Protein AF-A0A2L2ZD23-F1 (afdb_monomer_lite)

pLDDT: mean 90.18, std 5.25, range [62.0, 96.38]

Foldseek 3Di:
DDDDDPPPPVVVVVVVVVVVVDDDADPPPSDDDDDDDDDAAQDQPCVPDVDPVRHDHD

InterPro domains:
  IPR011614 Catalase core domain [PF00199] (1-57)
  IPR018028 Catalase, mono-functional, haem-containing [PS51402] (1-58)
  IPR018028 Catalase, mono-functional, haem-containing [PTHR11465] (1-57)
  IPR020835 Catalase superfamily [SSF56634] (1-56)

Structure (mmCIF, N/CA/C/O backbone):
data_AF-A0A2L2ZD23-F1
#
_entry.id   AF-A0A2L2ZD23-F1
#
loop_
_atom_site.group_PDB
_atom_site.id
_atom_site.type_symbol
_atom_site.label_atom_id
_atom_site.label_alt_id
_atom_site.label_comp_id
_atom_site.label_asym_id
_atom_site.label_entity_id
_atom_site.label_seq_id
_atom_site.pdbx_PDB_ins_code
_atom_site.Cartn_x
_atom_site.Cartn_y
_atom_site.Cartn_z
_atom_site.occupancy
_atom_site.B_iso_or_equiv
_atom_site.auth_seq_id
_atom_site.auth_comp_id
_atom_site.auth_asym_id
_atom_site.auth_atom_id
_atom_site.pdbx_PDB_model_num
ATOM 1 N N . ARG A 1 1 ? 22.377 -8.157 -40.516 1.00 62.00 1 ARG A N 1
ATOM 2 C CA . ARG A 1 1 ? 22.314 -7.540 -39.170 1.00 62.00 1 ARG A CA 1
ATOM 3 C C . ARG A 1 1 ? 22.800 -6.105 -39.330 1.00 62.00 1 ARG A C 1
ATOM 5 O O . ARG A 1 1 ? 23.996 -5.922 -39.495 1.00 62.00 1 ARG A O 1
ATOM 12 N N . GLY A 1 2 ? 21.877 -5.153 -39.474 1.00 86.38 2 GLY A N 1
ATOM 13 C CA . GLY A 1 2 ? 22.194 -3.733 -39.686 1.00 86.38 2 GLY A CA 1
ATOM 14 C C . GLY A 1 2 ? 22.176 -2.942 -38.372 1.00 86.38 2 GLY A C 1
ATOM 15 O O . GLY A 1 2 ? 21.698 -3.480 -37.372 1.00 86.38 2 GLY A O 1
ATOM 16 N N . PRO A 1 3 ? 22.713 -1.711 -38.360 1.00 88.56 3 PRO A N 1
ATOM 17 C CA . PRO A 1 3 ? 22.713 -0.850 -37.181 1.00 88.56 3 PRO A CA 1
ATOM 18 C C . PRO A 1 3 ? 21.303 -0.338 -36.860 1.00 88.56 3 PRO A C 1
ATOM 20 O O . PRO A 1 3 ? 20.468 -0.187 -37.752 1.00 88.56 3 PRO A O 1
ATOM 23 N N . LEU A 1 4 ? 21.061 -0.055 -35.581 1.00 87.38 4 LEU A N 1
ATOM 24 C CA . LEU A 1 4 ? 19.840 0.601 -35.119 1.00 87.38 4 LEU A CA 1
ATOM 25 C C . LEU A 1 4 ? 19.917 2.097 -35.455 1.00 87.38 4 LEU A C 1
ATOM 27 O O . LEU A 1 4 ? 20.990 2.699 -35.372 1.00 87.38 4 LEU A O 1
ATOM 31 N N . LEU A 1 5 ? 18.796 2.679 -35.878 1.00 90.88 5 LEU A N 1
ATOM 32 C CA . LEU A 1 5 ? 18.725 4.068 -36.319 1.00 90.88 5 LEU A CA 1
ATOM 33 C C . LEU A 1 5 ? 18.114 4.953 -35.234 1.00 90.88 5 LEU A C 1
ATOM 35 O O . LEU A 1 5 ? 17.098 4.603 -34.646 1.00 90.88 5 LEU A O 1
ATOM 39 N N . LEU A 1 6 ? 18.684 6.142 -35.026 1.00 88.38 6 LEU A N 1
ATOM 40 C CA . LEU A 1 6 ? 18.158 7.117 -34.062 1.00 88.38 6 LEU A CA 1
ATOM 41 C C . LEU A 1 6 ? 16.786 7.686 -34.476 1.00 88.38 6 LEU A C 1
ATOM 43 O O . LEU A 1 6 ? 16.096 8.283 -33.663 1.00 88.38 6 LEU A O 1
ATOM 47 N N . GLN A 1 7 ? 16.373 7.510 -35.736 1.00 90.56 7 GLN A N 1
ATOM 48 C CA . GLN A 1 7 ? 15.038 7.915 -36.192 1.00 90.56 7 GLN A CA 1
ATOM 49 C C . GLN A 1 7 ? 13.917 6.997 -35.685 1.00 90.56 7 GLN A C 1
ATOM 51 O O . GLN A 1 7 ? 12.743 7.315 -35.871 1.00 90.56 7 GLN A O 1
ATOM 56 N N . ASP A 1 8 ? 14.261 5.863 -35.075 1.00 90.38 8 ASP A N 1
ATOM 57 C CA . ASP A 1 8 ? 13.282 4.949 -34.503 1.00 90.38 8 ASP A CA 1
ATOM 58 C C . ASP A 1 8 ? 12.731 5.512 -33.182 1.00 90.38 8 ASP A C 1
ATOM 60 O O . ASP A 1 8 ? 13.203 5.203 -32.086 1.00 90.38 8 ASP A O 1
ATOM 64 N N . ALA A 1 9 ? 11.735 6.392 -33.305 1.00 90.31 9 ALA A N 1
ATOM 65 C CA . ALA A 1 9 ? 11.075 7.029 -32.172 1.00 90.31 9 ALA A CA 1
ATOM 66 C C . ALA A 1 9 ? 10.394 6.006 -31.248 1.00 90.31 9 ALA A C 1
ATOM 68 O O . ALA A 1 9 ? 10.454 6.154 -30.032 1.00 90.31 9 ALA A O 1
ATOM 69 N N . GLY A 1 10 ? 9.824 4.931 -31.806 1.00 92.38 10 GLY A N 1
ATOM 70 C CA . GLY A 1 10 ? 9.167 3.889 -31.016 1.00 92.38 10 GLY A CA 1
ATOM 71 C C . GLY A 1 10 ? 10.155 3.131 -30.129 1.00 92.38 10 GLY A C 1
ATOM 72 O O . GLY A 1 10 ? 9.883 2.900 -28.952 1.00 92.38 10 GLY A O 1
ATOM 73 N N . TYR A 1 11 ? 11.334 2.794 -30.659 1.00 92.50 11 TYR A N 1
ATOM 74 C CA . TYR A 1 11 ? 12.398 2.191 -29.856 1.00 92.50 11 TYR A CA 1
ATOM 75 C C . TYR A 1 11 ? 12.882 3.133 -28.745 1.00 92.50 11 TYR A C 1
ATOM 77 O O . TYR A 1 11 ? 13.020 2.716 -27.593 1.00 92.50 11 TYR A O 1
ATOM 85 N N . LEU A 1 12 ? 13.114 4.408 -29.073 1.00 94.00 12 LEU A N 1
ATOM 86 C CA . LEU A 1 12 ? 13.586 5.400 -28.106 1.00 94.00 12 LEU A CA 1
ATOM 87 C C . LEU A 1 12 ? 12.582 5.643 -26.973 1.00 94.00 12 LEU A C 1
ATOM 89 O O . LEU A 1 12 ? 12.996 5.761 -25.824 1.00 94.00 12 LEU A O 1
ATOM 93 N N . GLU A 1 13 ? 11.282 5.665 -27.266 1.00 93.19 13 GLU A N 1
ATOM 94 C CA . GLU A 1 13 ? 10.227 5.824 -26.259 1.00 93.19 13 GLU A CA 1
ATOM 95 C C . GLU A 1 13 ? 10.188 4.657 -25.266 1.00 93.19 13 GLU A C 1
ATOM 97 O O . GLU A 1 13 ? 10.113 4.872 -24.055 1.00 93.19 13 GLU A O 1
ATOM 102 N N . VAL A 1 14 ? 10.292 3.418 -25.755 1.00 94.00 14 VAL A N 1
ATOM 103 C CA . VAL A 1 14 ? 10.301 2.228 -24.890 1.00 94.00 14 VAL A CA 1
ATOM 104 C C . VAL A 1 14 ? 11.540 2.211 -23.996 1.00 94.00 14 VAL A C 1
ATOM 106 O O . VAL A 1 14 ? 11.427 1.911 -22.807 1.00 94.00 14 VAL A O 1
ATOM 109 N N . MET A 1 15 ? 12.711 2.563 -24.537 1.00 94.44 15 MET A N 1
ATOM 110 C CA . MET A 1 15 ? 13.946 2.654 -23.749 1.00 94.44 15 MET A CA 1
ATOM 111 C C . MET A 1 15 ? 13.874 3.778 -22.710 1.00 94.44 15 MET A C 1
ATOM 113 O O . MET A 1 15 ? 14.164 3.544 -21.541 1.00 94.44 15 MET A O 1
ATOM 117 N N . ALA A 1 16 ? 13.389 4.961 -23.095 1.00 93.56 16 ALA A N 1
ATOM 118 C CA . ALA A 1 16 ? 13.237 6.088 -22.177 1.00 93.56 16 ALA A CA 1
ATOM 119 C C . ALA A 1 16 ? 12.252 5.785 -21.032 1.00 93.56 16 ALA A C 1
ATOM 121 O O . ALA A 1 16 ? 12.487 6.179 -19.885 1.00 93.56 16 ALA A O 1
ATOM 122 N N . HIS A 1 17 ? 11.161 5.065 -21.320 1.00 93.88 17 HIS A N 1
ATOM 123 C CA . HIS A 1 17 ? 10.229 4.619 -20.287 1.00 93.88 17 HIS A CA 1
ATO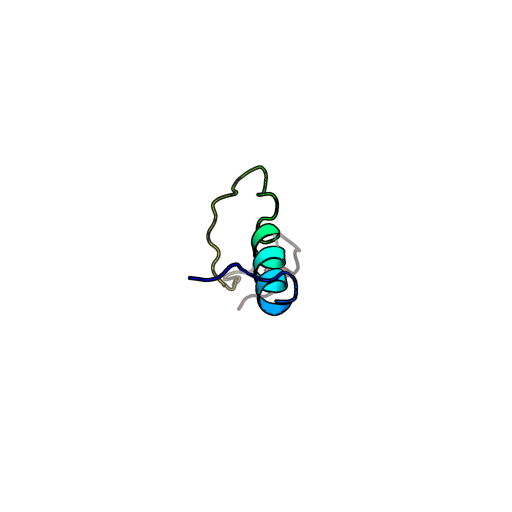M 124 C C . HIS A 1 17 ? 10.881 3.597 -19.354 1.00 93.88 17 HIS A C 1
ATOM 126 O O . HIS A 1 17 ? 10.782 3.754 -18.139 1.00 93.88 17 HIS A O 1
ATOM 132 N N . PHE A 1 18 ? 11.578 2.597 -19.906 1.00 93.75 18 PHE A N 1
ATOM 133 C CA . PHE A 1 18 ? 12.275 1.560 -19.141 1.00 93.75 18 PHE A CA 1
ATOM 134 C C . PHE A 1 18 ? 13.290 2.144 -18.150 1.00 93.75 18 PHE A C 1
ATOM 136 O O . PHE A 1 18 ? 13.273 1.783 -16.971 1.00 93.75 18 PHE A O 1
ATOM 143 N N . ASP A 1 19 ? 14.105 3.101 -18.600 1.00 93.81 19 ASP A N 1
ATOM 144 C CA . ASP A 1 19 ? 15.103 3.781 -17.765 1.00 93.81 19 ASP A CA 1
ATOM 145 C C . ASP A 1 19 ? 14.468 4.515 -16.568 1.00 93.81 19 ASP A C 1
ATOM 147 O O . ASP A 1 19 ? 15.113 4.717 -15.538 1.00 93.81 19 ASP A O 1
ATOM 151 N N . SER A 1 20 ? 13.180 4.861 -16.675 1.00 92.88 20 SER A N 1
ATOM 152 C CA . SER A 1 20 ? 12.426 5.638 -15.685 1.00 92.88 20 SER A CA 1
ATOM 153 C C . SER A 1 20 ? 11.461 4.807 -14.825 1.00 92.88 20 SER A C 1
ATOM 155 O O . SER A 1 20 ? 10.691 5.374 -14.052 1.00 92.88 20 SER A O 1
ATOM 157 N N . VAL A 1 21 ? 11.472 3.471 -14.920 1.00 91.69 21 VAL A N 1
ATOM 158 C CA . VAL A 1 21 ? 10.508 2.605 -14.201 1.00 91.69 21 VAL A CA 1
ATOM 159 C C . VAL A 1 21 ? 10.744 2.587 -12.688 1.00 91.69 21 VAL A C 1
ATOM 161 O O . VAL A 1 21 ? 9.811 2.377 -11.908 1.00 91.69 21 VAL A O 1
ATOM 164 N N . ARG A 1 22 ? 11.989 2.776 -12.241 1.00 91.19 22 ARG A N 1
ATOM 165 C CA . ARG A 1 22 ? 12.334 2.631 -10.826 1.00 91.19 22 ARG A CA 1
ATOM 166 C C . ARG A 1 22 ? 12.172 3.948 -10.074 1.00 91.19 22 ARG A C 1
ATOM 168 O O . ARG A 1 22 ? 12.900 4.908 -10.298 1.00 91.19 22 ARG A O 1
ATOM 175 N N . ILE A 1 23 ? 11.268 3.940 -9.106 1.00 89.62 23 ILE A N 1
ATOM 176 C CA . ILE A 1 23 ? 11.078 5.003 -8.114 1.00 89.62 23 ILE A CA 1
ATOM 177 C C . ILE A 1 23 ? 11.807 4.568 -6.828 1.00 89.62 23 ILE A C 1
ATOM 179 O O . ILE A 1 23 ? 11.913 3.361 -6.580 1.00 89.62 23 ILE A O 1
ATOM 183 N N . PRO A 1 24 ? 12.362 5.493 -6.019 1.00 91.88 24 PRO A N 1
ATOM 184 C CA . PRO A 1 24 ? 12.976 5.138 -4.743 1.00 91.88 24 PRO A CA 1
ATOM 185 C C . PRO A 1 24 ? 12.035 4.303 -3.867 1.00 91.88 24 PRO A C 1
ATOM 187 O O . PRO A 1 24 ? 10.849 4.601 -3.729 1.00 91.88 24 PRO A O 1
ATOM 190 N N . GLU A 1 25 ? 12.591 3.259 -3.259 1.00 90.56 25 GLU A N 1
ATOM 191 C CA . GLU A 1 25 ? 11.880 2.417 -2.301 1.00 90.56 25 GLU A CA 1
ATOM 192 C C . GLU A 1 25 ? 11.679 3.157 -0.968 1.00 90.56 25 GLU A C 1
ATOM 194 O O . GLU A 1 25 ? 12.481 4.012 -0.582 1.00 90.56 25 GLU A O 1
ATOM 199 N N . ILE A 1 26 ? 10.615 2.808 -0.236 1.00 91.31 26 ILE A N 1
ATOM 200 C CA . ILE A 1 26 ? 10.405 3.308 1.129 1.00 91.31 26 ILE A CA 1
ATOM 201 C C . ILE A 1 26 ? 11.537 2.831 2.055 1.00 91.31 26 ILE A C 1
ATOM 203 O O . ILE A 1 26 ? 12.010 1.704 1.941 1.00 91.31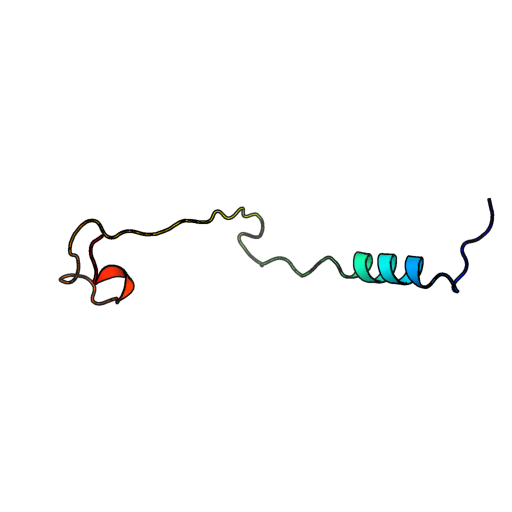 26 ILE A O 1
ATOM 207 N N . VAL A 1 27 ? 11.968 3.682 2.993 1.00 89.25 27 VAL A N 1
ATOM 208 C CA . VAL A 1 27 ? 13.158 3.427 3.837 1.00 89.25 27 VAL A CA 1
ATOM 209 C C . VAL A 1 27 ? 13.011 2.173 4.708 1.00 89.25 27 VAL A C 1
ATOM 211 O O . VAL A 1 27 ?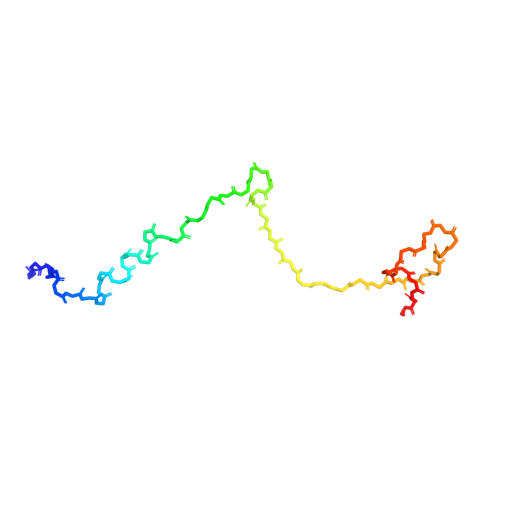 13.990 1.484 4.986 1.00 89.25 27 VAL A O 1
ATOM 214 N N . VAL A 1 28 ? 11.788 1.860 5.138 1.00 90.69 28 VAL A N 1
ATOM 215 C CA . VAL A 1 28 ? 11.465 0.698 5.978 1.00 90.69 28 VAL A CA 1
ATOM 216 C C . VAL A 1 28 ? 10.257 -0.041 5.411 1.00 90.69 28 VAL A C 1
ATOM 218 O O . VAL A 1 28 ? 9.394 0.579 4.802 1.00 90.69 28 VAL A O 1
ATOM 221 N N . HIS A 1 29 ? 10.176 -1.357 5.635 1.00 91.44 29 HIS A N 1
ATOM 222 C CA . HIS A 1 29 ? 9.097 -2.224 5.127 1.00 91.44 29 HIS A CA 1
ATOM 223 C C . HIS A 1 29 ? 8.926 -2.203 3.592 1.00 91.44 29 HIS A C 1
ATOM 225 O O . HIS A 1 29 ? 7.828 -2.432 3.093 1.00 91.44 29 HIS A O 1
ATOM 231 N N . SER A 1 30 ? 10.005 -1.980 2.827 1.00 87.62 30 SER A N 1
ATOM 232 C CA . SER A 1 30 ? 9.961 -1.875 1.354 1.00 87.62 30 SER A CA 1
ATOM 233 C C . SER A 1 30 ? 9.480 -3.132 0.629 1.00 87.62 30 SER A C 1
ATOM 235 O O . SER A 1 30 ? 9.071 -3.067 -0.527 1.00 87.62 30 SER A O 1
ATOM 237 N N . LYS A 1 31 ? 9.490 -4.277 1.317 1.00 89.12 31 LYS A N 1
ATOM 238 C CA . LYS A 1 31 ? 8.983 -5.553 0.815 1.00 89.12 31 LYS A CA 1
ATOM 239 C C . L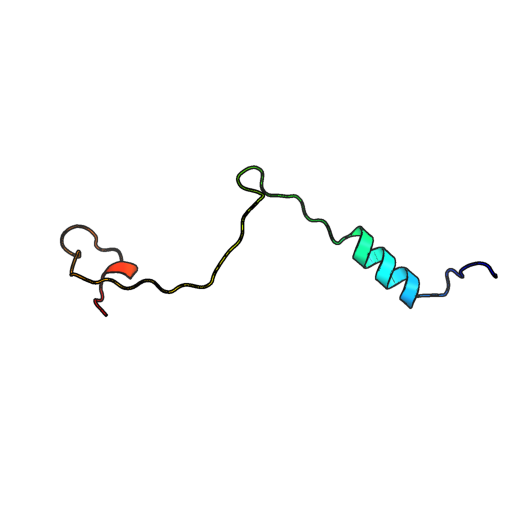YS A 1 31 ? 7.645 -5.860 1.469 1.00 89.12 31 LYS A C 1
ATOM 241 O O . LYS A 1 31 ? 7.600 -6.404 2.570 1.00 89.12 31 LYS A O 1
ATOM 246 N N . VAL A 1 32 ? 6.566 -5.520 0.777 1.00 90.94 32 VAL A N 1
ATOM 247 C CA . VAL A 1 32 ? 5.195 -5.736 1.243 1.00 90.94 32 VAL A CA 1
ATOM 248 C C . VAL A 1 32 ? 4.313 -6.219 0.094 1.00 90.94 32 VAL A C 1
ATOM 250 O O . VAL A 1 32 ? 4.575 -5.934 -1.073 1.00 90.94 32 VAL A O 1
ATOM 253 N N . SER A 1 33 ? 3.265 -6.962 0.433 1.00 92.12 33 SER A N 1
ATOM 254 C CA . SER A 1 33 ? 2.159 -7.299 -0.461 1.00 92.12 33 SER A CA 1
ATOM 255 C C . SER A 1 33 ? 0.863 -6.802 0.179 1.00 92.12 33 SER A C 1
ATOM 257 O O . SER A 1 33 ? 0.723 -6.862 1.401 1.00 92.12 33 SER A O 1
ATOM 259 N N . GLY A 1 34 ? -0.052 -6.264 -0.626 1.00 92.81 34 GLY A N 1
ATOM 260 C CA . GLY A 1 34 ? -1.326 -5.714 -0.165 1.00 92.81 34 GLY A CA 1
ATOM 261 C C . GLY A 1 34 ? -2.514 -6.532 -0.664 1.00 92.81 34 GLY A C 1
ATOM 262 O O . GLY A 1 34 ? -2.462 -7.108 -1.749 1.00 92.81 34 GLY A O 1
ATOM 263 N N . ALA A 1 35 ? -3.595 -6.547 0.115 1.00 96.38 35 ALA A N 1
ATOM 264 C CA . ALA A 1 35 ? -4.879 -7.128 -0.263 1.00 96.38 35 ALA A CA 1
ATOM 265 C C . ALA A 1 35 ? -6.011 -6.132 0.018 1.00 96.38 35 ALA A C 1
ATOM 267 O O . ALA A 1 35 ? -5.926 -5.332 0.952 1.00 96.38 35 ALA A O 1
ATOM 268 N N . PHE A 1 36 ? -7.073 -6.191 -0.787 1.00 96.00 36 PHE A N 1
ATOM 269 C CA . PHE A 1 36 ? -8.285 -5.413 -0.541 1.00 96.00 36 PHE A CA 1
ATOM 270 C C . PHE A 1 36 ? -9.137 -6.097 0.525 1.00 96.00 36 PHE A C 1
ATOM 272 O O . PHE A 1 36 ? -9.459 -7.277 0.399 1.00 96.00 36 PHE A O 1
ATOM 279 N N . CYS A 1 37 ? -9.527 -5.337 1.546 1.00 94.75 37 CYS A N 1
ATOM 280 C CA . CYS A 1 37 ? -10.332 -5.812 2.666 1.00 94.75 37 CYS A CA 1
ATOM 281 C C . CYS A 1 37 ? -11.363 -4.753 3.070 1.00 94.75 37 CYS A C 1
ATOM 283 O O . CYS A 1 37 ? -11.210 -3.570 2.763 1.00 94.75 37 CYS A O 1
ATOM 285 N N . TYR A 1 38 ? -12.383 -5.184 3.810 1.00 94.00 38 TYR A N 1
ATOM 286 C CA . TYR A 1 38 ? -13.326 -4.306 4.496 1.00 94.00 38 TYR A CA 1
ATOM 287 C C . TYR A 1 38 ? -13.275 -4.573 6.004 1.00 94.00 38 TYR A C 1
ATOM 289 O O . TYR A 1 38 ? -12.908 -5.662 6.446 1.00 94.00 38 TYR A O 1
ATOM 297 N N . PHE A 1 39 ? -13.605 -3.554 6.790 1.00 92.69 39 PHE A N 1
ATOM 298 C CA . PHE A 1 39 ? -13.629 -3.617 8.247 1.00 92.69 39 PHE A CA 1
ATOM 299 C C . PHE A 1 39 ? -15.077 -3.516 8.734 1.00 92.69 39 PHE A C 1
ATOM 301 O O . PHE A 1 39 ? -15.825 -2.677 8.237 1.00 92.69 39 PHE A O 1
ATOM 308 N N . VAL A 1 40 ? -15.455 -4.363 9.696 1.00 90.88 40 VAL A N 1
ATOM 309 C CA . VAL A 1 40 ? -16.790 -4.391 10.310 1.00 90.88 40 VAL A CA 1
ATOM 310 C C . VAL A 1 40 ? -16.659 -4.339 11.825 1.00 90.88 40 VAL A C 1
ATOM 312 O O . VAL A 1 40 ? -15.871 -5.078 12.419 1.00 90.88 40 VAL A O 1
ATOM 315 N N . VAL A 1 41 ? -17.462 -3.477 12.442 1.00 92.62 41 VAL A N 1
ATOM 316 C CA . VAL A 1 41 ? -17.613 -3.391 13.893 1.00 92.62 41 VAL A CA 1
ATOM 317 C C . VAL A 1 41 ? -18.665 -4.405 14.321 1.00 92.62 41 VAL A C 1
ATOM 319 O O . VAL A 1 41 ? -19.790 -4.364 13.839 1.00 92.62 41 VAL A O 1
ATOM 322 N N . THR A 1 42 ? -18.303 -5.307 15.230 1.00 91.69 42 THR A N 1
ATOM 323 C CA . THR A 1 42 ? -19.208 -6.374 15.693 1.00 91.69 42 THR A CA 1
ATOM 324 C C . THR A 1 42 ? -20.031 -5.975 16.916 1.00 91.69 42 THR A C 1
ATOM 326 O O . THR A 1 42 ? -21.092 -6.541 17.149 1.00 91.69 42 THR A O 1
ATOM 329 N N . HIS A 1 43 ? -19.538 -5.029 17.719 1.00 89.62 43 HIS A N 1
ATOM 330 C CA . HIS A 1 43 ? -20.142 -4.617 18.986 1.00 89.62 43 HIS A CA 1
ATOM 331 C C . HIS A 1 43 ? -19.959 -3.114 19.193 1.00 89.62 43 HIS A C 1
ATOM 333 O O . HIS A 1 43 ? -18.945 -2.555 18.775 1.00 89.62 43 HIS A O 1
ATOM 339 N N . ASP A 1 44 ? -20.908 -2.477 19.881 1.00 89.62 44 ASP A N 1
ATOM 340 C CA . ASP A 1 44 ? -20.810 -1.057 20.215 1.00 89.62 44 ASP A CA 1
ATOM 341 C C . ASP A 1 44 ? -19.619 -0.796 21.153 1.00 89.62 44 ASP A C 1
ATOM 343 O O . ASP A 1 44 ? -19.549 -1.334 22.260 1.00 89.62 44 ASP A O 1
ATOM 347 N N . ILE A 1 45 ? -18.688 0.052 20.715 1.00 90.62 45 ILE A N 1
ATOM 348 C CA . ILE A 1 45 ? -17.529 0.495 21.502 1.00 90.62 45 ILE A CA 1
ATOM 349 C C . ILE A 1 45 ? -17.506 2.012 21.715 1.00 90.62 45 ILE A C 1
ATOM 351 O O . ILE A 1 45 ? -16.483 2.565 22.131 1.00 90.62 45 ILE A O 1
ATOM 355 N N . THR A 1 46 ? -18.624 2.700 21.465 1.00 89.12 46 THR A N 1
ATOM 356 C CA . THR A 1 46 ? -18.745 4.164 21.592 1.00 89.12 46 THR A CA 1
ATOM 357 C C . THR A 1 46 ? -18.396 4.686 22.988 1.00 89.12 46 THR A C 1
ATOM 359 O O . THR A 1 46 ? -17.962 5.833 23.129 1.00 89.12 46 THR A O 1
ATOM 362 N N . ILE A 1 47 ? -18.497 3.834 24.015 1.00 91.25 47 ILE A N 1
ATOM 363 C CA . ILE A 1 47 ? -18.067 4.135 25.388 1.00 91.25 47 ILE A CA 1
ATOM 364 C C . ILE A 1 47 ? -16.552 4.358 25.517 1.00 91.25 47 ILE A C 1
ATOM 366 O O . ILE A 1 47 ? -16.119 5.116 26.382 1.00 91.25 47 ILE A O 1
ATOM 370 N N . PHE A 1 48 ? -15.747 3.727 24.658 1.00 90.81 48 PHE A N 1
ATOM 371 C CA . PHE A 1 48 ? -14.285 3.810 24.687 1.00 90.81 48 PHE A CA 1
ATOM 372 C C . PHE A 1 48 ? -13.741 4.735 23.602 1.00 90.81 48 PHE A C 1
ATOM 374 O O . PHE A 1 48 ? -12.734 5.411 23.812 1.00 90.81 48 PHE A O 1
ATOM 381 N N . CYS A 1 49 ? -14.387 4.772 22.434 1.00 88.94 49 CYS A N 1
ATOM 382 C CA . CYS A 1 49 ? -13.897 5.525 21.290 1.00 88.94 49 CYS A CA 1
ATOM 383 C C . CYS A 1 49 ? -15.033 6.214 20.531 1.00 88.94 49 CYS A C 1
ATOM 385 O O . CYS A 1 49 ? -15.988 5.578 20.103 1.00 88.94 49 CYS A O 1
ATOM 387 N N . LYS A 1 50 ? -14.882 7.522 20.292 1.00 90.62 50 LYS A N 1
ATOM 388 C CA . LYS A 1 50 ? -15.830 8.340 19.514 1.00 90.62 50 LYS A CA 1
ATOM 389 C C . LYS A 1 50 ? -15.459 8.459 18.029 1.00 90.62 50 LYS A C 1
ATOM 391 O O . LYS A 1 50 ? -16.002 9.312 17.329 1.00 90.62 50 LYS A O 1
ATOM 396 N N . ALA A 1 51 ? -14.488 7.682 17.546 1.00 93.25 51 ALA A N 1
ATOM 397 C CA . ALA A 1 51 ? -14.074 7.758 16.149 1.00 93.25 51 ALA A CA 1
ATOM 398 C C . ALA A 1 51 ? -15.194 7.254 15.229 1.00 93.25 51 ALA A C 1
ATOM 400 O O . ALA A 1 51 ? -15.771 6.194 15.457 1.00 93.25 51 ALA A O 1
ATOM 401 N N . LYS A 1 52 ? -15.464 8.000 14.153 1.00 90.06 52 LYS A N 1
ATOM 402 C CA . LYS A 1 52 ? -16.573 7.728 13.224 1.00 90.06 52 LYS A CA 1
ATOM 403 C C . LYS A 1 52 ? -16.488 6.355 12.546 1.00 90.06 52 LYS A C 1
ATOM 405 O O . LYS A 1 52 ? -17.513 5.770 12.239 1.00 90.06 52 LYS A O 1
ATOM 410 N N . ILE A 1 53 ? -15.285 5.815 12.337 1.00 90.06 53 ILE A N 1
ATOM 411 C CA . ILE A 1 53 ? -15.114 4.468 11.764 1.00 90.06 53 ILE A CA 1
ATOM 412 C C . ILE A 1 53 ? -15.674 3.357 12.673 1.00 90.06 53 ILE A C 1
ATOM 414 O O . ILE A 1 53 ? -15.923 2.255 12.200 1.00 90.06 53 ILE A O 1
ATOM 418 N N . PHE A 1 54 ? -15.892 3.647 13.960 1.00 90.38 54 PHE A N 1
ATOM 419 C CA . PHE A 1 54 ? -16.414 2.700 14.944 1.00 90.38 54 PHE A CA 1
ATOM 420 C C . PHE A 1 54 ? -17.862 2.981 15.379 1.00 90.38 54 PHE A C 1
ATOM 422 O O . PHE A 1 54 ? -18.352 2.316 16.286 1.00 90.38 54 PHE A O 1
ATOM 429 N N . SER A 1 55 ? -18.539 3.981 14.800 1.00 86.25 55 SER A N 1
ATOM 430 C CA . SER A 1 55 ? -19.846 4.442 15.299 1.00 86.25 55 SER A CA 1
ATOM 431 C C . SER A 1 55 ? -21.032 3.586 14.866 1.00 86.25 55 SER A C 1
ATOM 433 O O . SER A 1 55 ? -22.122 3.755 15.402 1.00 86.25 55 SER A O 1
ATOM 435 N N . GLU A 1 56 ? -20.849 2.733 13.865 1.00 83.69 56 GLU A N 1
ATOM 436 C CA . GLU A 1 56 ? -21.917 1.933 13.275 1.00 83.69 56 GLU A CA 1
ATOM 437 C C . GLU A 1 56 ? -21.544 0.455 13.333 1.00 83.69 56 GLU A C 1
ATOM 439 O O . GLU A 1 56 ? -20.414 0.079 13.019 1.00 83.69 56 GLU A O 1
ATOM 444 N N . ILE A 1 57 ? -22.506 -0.358 13.764 1.00 82.75 57 ILE A N 1
ATOM 445 C CA . ILE A 1 57 ? -22.417 -1.817 13.807 1.00 82.75 57 ILE A CA 1
ATOM 446 C C . ILE A 1 57 ? -23.055 -2.334 12.521 1.00 82.75 57 ILE A C 1
ATOM 448 O O . ILE A 1 57 ? -24.152 -1.885 12.180 1.00 82.75 57 ILE A O 1
ATOM 452 N N . ALA A 1 58 ? -22.381 -3.257 11.831 1.00 70.94 58 ALA A N 1
ATOM 453 C CA . ALA A 1 58 ? -22.918 -3.918 10.639 1.00 70.94 58 ALA A CA 1
ATOM 454 C C . ALA A 1 58 ? -23.272 -5.382 10.914 1.00 70.94 58 ALA A C 1
ATOM 456 O O . ALA A 1 58 ? -22.607 -6.000 11.779 1.00 70.94 58 ALA A O 1
#

Radius of gyration: 25.43 Å; chains: 1; bounding box: 46×16×65 Å

Organism: Parasteatoda tepidariorum (NCBI:txid114398)

Secondary structure (DSSP, 8-state):
-PPPPTT-HHHHHHHHHHHT-PPPPPSS--S-----------S--TTT---GGGS---

Sequence (58 aa):
RGPLLLQDAGYLEVMAHFDSVRIPEIVVHSKVSGAFCYFVVTHDITIFCKAKIFSEIA

=== Feature glossary ===
Reading guide. The protein is described through the following features:

Foldseek 3Di. A 3Di character summarizes, for each residue, the relative orientation of the Cα frame of its nearest spatial neighbor. Because it encodes fold topology rather than chemi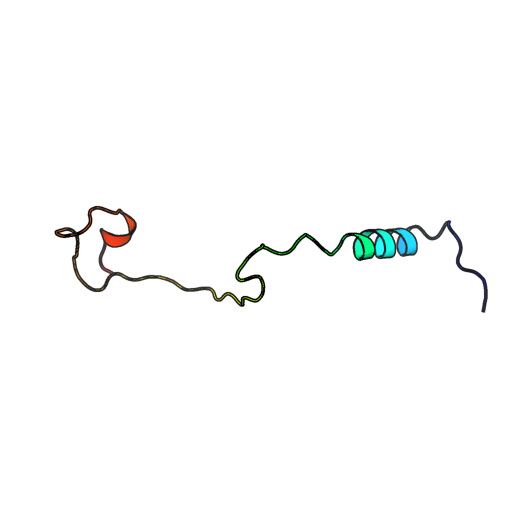stry, 3Di alignments detect remote structural similarity that sequence alignment misses.

Contact-map, Ramachandran, and PAE plots. Plot images: a contact map (which residues are close in 3D, as an N×N binary image), a Ramachandran scatter (backbone torsion angles, revealing secondary-structure composition at a glance), and — for AlphaFold structures — a PAE heatmap (pairwise prediction confidence).

Radius of gyration, Cα contacts, bounding box. Radius of gyration (Rg) is the root-mean-square distance of Cα atoms from their centroid — a single number for overall size and compactness. A globular domain of N residues has Rg ≈ 2.2·N^0.38 Å; an extended or disordered chain has a much larger Rg. The Cα contact count is the number of residue pairs whose Cα atoms are within 8 Å and are more than four positions apart in sequence — a standard proxy for tertiary packing density. The bounding box is the smallest axis-aligned box enclosing all Cα atoms.

Secondary structure (8-state, DSSP). Eight-state secondary structure (DSSP): H is the canonical α-helix, G the tighter 3₁₀-helix, I the wider π-helix; E/B are β-structure, T and S are turns and bends, and '-' is everything else. DSSP derives these from the pattern of main-chain N–H···O=C hydrogen bonds, not from the sequence.

B-factor. B-factor (Debye–Waller factor) reflects atomic displacement in the crystal lattice. It is an experimental observable (units Å²), not a prediction; low values mean the atom is pinned down, high values mean it moves or is heterogeneous across the crystal.

pLDDT. pLDDT is the predicted lDDT-Cα score: AlphaFold's confidence that the local environment of each residue (all inter-atomic distances within 15 Å) is correctly placed. It is a per-residue number between 0 and 100, with higher meaning more reliable.

Nearest PDB structures. Nearest PDB neighbors are the top structural matches found by Foldseek when searching this structure against the entire Protein Data Bank. Each hit reports a TM-score (0 to 1; >0.5 almost always implies the same fold) and an E-value. These are *structural* homologs — they may share no detectable sequence similarity.

Solvent-accessible surface area. Accessible surface area quantifies burial. A residue with SASA near zero is packed into the hydrophobic core; one with SASA >100 Å² sits on the surface. Computed here via the Shrake–Rupley numerical algorithm with a 1.4 Å probe.

Rendered structure images. Structure images are PyMOL renders from six orthogonal camera directions. Cartoon representation draws helices as coils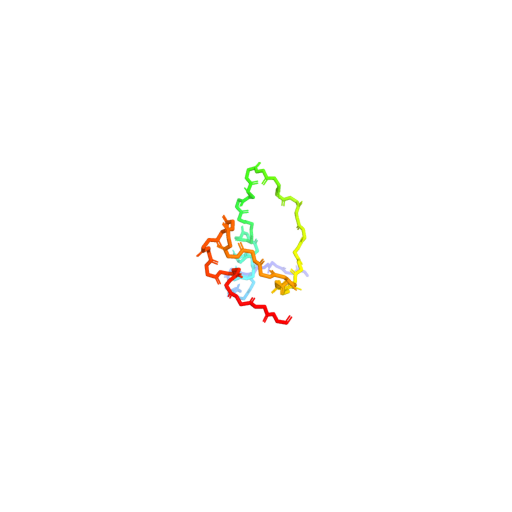 and strands as arrows; sticks shows the backbone as bonds; surface shows the solvent-excluded envelope. Rainbow coloring maps sequence position to hue (blue→red, N→C); chain coloring assigns a distinct color per polypeptide.

Backbone torsions (φ/ψ). φ (phi) and ψ (psi) are the two rotatable backbone dihedrals per residue: φ is the C(i-1)–N–Cα–C torsion, ψ is the N–Cα–C–N(i+1) torsion, both in degrees on (−180°, 180°]. α-helical residues cluster near (−60°, −45°); β-strand residues near (−120°, +130°). A Ramachandran plot is simply a scatter of (φ, ψ) for every residue.

Predicted aligned error. Predicted Aligned Error (PAE) is an AlphaFold confidence matrix: entry (i, j) is the expected error in the position of residue j, in ångströms, when the prediction is superimposed on the true structure at residue i. Low PAE within a block of residues means that block is internally rigid and well-predicted; high PAE between two blocks means their relative placement is uncertain even if each block individually is confident.

mmCIF coordinates. Structure coordinates are given as an mmCIF _atom_site loop: one row per atom with element, residue name, chain id, sequence number, and x/y/z position in Å. Only the four main-chain atoms per residue are included here; side chains are omitted to keep the record compact.

InterPro / GO / CATH / organism. Database cross-references. InterPro integrates a dozen domain/family signature databases into unified entries with residue-range hits. GO terms attach function/process/location labels with evidence codes. CATH codes position the fold in a four-level structural taxonomy. Organism is the NCBI-taxonomy species name.

Secondary structure (3-state, P-SEA). SS3 is a coarse helix/strand/coil call (letters a/b/c) made by the P-SEA algorithm from inter-Cα distances and dihedrals. It is less detailed than DSSP but needs only Cα positions.

Sequence. Sequence gives the chain of amino acids in standard one-letter code (A=alanine, C=cysteine, …, Y=tyrosine), read N→C. It is the only feature that is directly encoded by the gene; all structural features are derived from the folded form of this sequence.